Protein AF-A0A1V0USI7-F1 (afdb_monomer)

pLDDT: mean 73.82, std 17.62, range [41.47, 94.75]

Radius of gyration: 27.89 Å; Cα contacts (8 Å, |Δi|>4): 66; chains: 1; bounding box: 81×24×75 Å

Secondary structure (DSSP, 8-state):
--------------------PPP-EEEE----BSP-TTSTTHHHHHHHHHHHHHHHHHTT-SSSPPEEEE-S-SBSS-S-TT-------

Structure (mmCIF, N/CA/C/O backbone):
data_AF-A0A1V0USI7-F1
#
_entry.id   AF-A0A1V0USI7-F1
#
loop_
_atom_site.group_PDB
_atom_site.id
_atom_site.type_symbol
_atom_site.label_atom_id
_atom_site.label_alt_id
_atom_site.label_comp_id
_atom_site.label_asym_id
_atom_site.label_entity_id
_atom_site.label_seq_id
_atom_site.pdbx_PDB_ins_code
_atom_site.Cartn_x
_atom_site.Cartn_y
_atom_site.Cartn_z
_atom_site.occupancy
_atom_site.B_iso_or_equiv
_atom_site.auth_seq_id
_atom_site.auth_comp_id
_atom_site.auth_asym_id
_atom_site.auth_atom_id
_atom_site.pdbx_PDB_model_num
ATOM 1 N N . MET A 1 1 ? -51.587 -10.234 58.165 1.00 43.19 1 MET A N 1
ATOM 2 C CA . MET A 1 1 ? -50.804 -11.209 57.378 1.00 43.19 1 MET A CA 1
ATOM 3 C C . MET A 1 1 ? -50.126 -10.447 56.245 1.00 43.19 1 MET A C 1
ATOM 5 O O . MET A 1 1 ? -50.806 -10.041 55.312 1.00 43.19 1 MET A O 1
ATOM 9 N N . LYS A 1 2 ? -48.836 -10.122 56.402 1.00 44.62 2 LYS A N 1
ATOM 10 C CA . LYS A 1 2 ? -48.026 -9.472 55.360 1.00 44.62 2 LYS A CA 1
ATOM 11 C C . LYS A 1 2 ? -47.686 -10.532 54.308 1.00 44.62 2 LYS A C 1
ATOM 13 O O . LYS A 1 2 ? -47.296 -11.629 54.693 1.00 44.62 2 LYS A O 1
ATOM 18 N N . ARG A 1 3 ? -47.893 -10.238 53.024 1.00 50.31 3 ARG A N 1
ATOM 19 C CA . ARG A 1 3 ? -47.334 -11.030 51.924 1.00 50.31 3 ARG A CA 1
ATOM 20 C C . ARG A 1 3 ? -46.261 -10.181 51.264 1.00 50.31 3 ARG A C 1
ATOM 22 O O . ARG A 1 3 ? -46.553 -9.114 50.732 1.00 50.31 3 ARG A O 1
ATOM 29 N N . ASP A 1 4 ? -45.040 -10.651 51.433 1.00 49.78 4 ASP A N 1
ATOM 30 C CA . ASP A 1 4 ? -43.807 -10.113 50.894 1.00 49.78 4 ASP A CA 1
ATOM 31 C C . ASP A 1 4 ? -43.719 -10.342 49.371 1.00 49.78 4 ASP A C 1
ATOM 33 O O . ASP A 1 4 ? -44.241 -11.337 48.877 1.00 49.78 4 ASP A O 1
ATOM 37 N N . ILE A 1 5 ? -43.118 -9.357 48.680 1.00 46.91 5 ILE A N 1
ATOM 38 C CA . ILE A 1 5 ? -41.995 -9.460 47.717 1.00 46.91 5 ILE A CA 1
ATOM 39 C C . ILE A 1 5 ? -42.218 -10.477 46.567 1.00 46.91 5 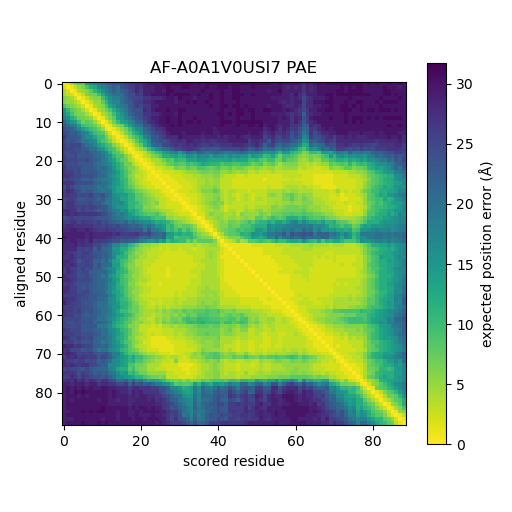ILE A C 1
ATOM 41 O O . ILE A 1 5 ? -42.444 -11.650 46.795 1.00 46.91 5 ILE A O 1
ATOM 45 N N . GLU A 1 6 ? -42.249 -10.080 45.291 1.00 49.91 6 GLU A N 1
ATOM 46 C CA . GLU A 1 6 ? -41.053 -9.827 44.473 1.00 49.91 6 GLU A CA 1
ATOM 47 C C . GLU A 1 6 ? -41.373 -8.894 43.288 1.00 49.91 6 GLU A C 1
ATOM 49 O O . GLU A 1 6 ? -42.229 -9.172 42.447 1.00 49.91 6 GLU A O 1
ATOM 54 N N . ARG A 1 7 ? -40.641 -7.775 43.189 1.00 47.78 7 ARG A N 1
ATOM 55 C CA . ARG A 1 7 ? -40.500 -7.029 41.934 1.00 47.78 7 ARG A CA 1
ATOM 56 C C . ARG A 1 7 ? -39.555 -7.829 41.046 1.00 47.78 7 ARG A C 1
ATOM 58 O O . ARG A 1 7 ? -38.356 -7.849 41.307 1.00 47.78 7 ARG A O 1
ATOM 65 N N . THR A 1 8 ? -40.078 -8.438 39.988 1.00 44.00 8 THR A N 1
ATOM 66 C CA . THR A 1 8 ? -39.239 -8.867 38.867 1.00 44.00 8 THR A CA 1
ATOM 67 C C . THR A 1 8 ? -38.748 -7.597 38.172 1.00 44.00 8 THR A C 1
ATOM 69 O O . THR A 1 8 ? -39.459 -6.986 37.381 1.00 44.00 8 THR A O 1
ATOM 72 N N . ILE A 1 9 ? -37.559 -7.129 38.549 1.00 52.91 9 ILE A N 1
ATOM 73 C CA . ILE A 1 9 ? -36.792 -6.216 37.707 1.00 52.91 9 ILE A CA 1
ATOM 74 C C . ILE A 1 9 ? -36.182 -7.123 36.649 1.00 52.91 9 ILE A C 1
ATOM 76 O O . ILE A 1 9 ? -35.139 -7.733 36.874 1.00 52.91 9 ILE A O 1
ATOM 80 N N . GLU A 1 10 ? -36.869 -7.268 35.519 1.00 49.78 10 GLU A N 1
ATOM 81 C CA . GLU A 1 10 ? -36.217 -7.761 34.316 1.00 49.78 10 GLU A CA 1
ATOM 82 C C . GLU A 1 10 ? -35.115 -6.753 34.003 1.00 49.78 10 GLU A C 1
ATOM 84 O O . GLU A 1 10 ? -35.371 -5.610 33.616 1.00 49.78 10 GLU A O 1
ATOM 89 N N . ALA A 1 11 ? -33.875 -7.146 34.292 1.00 49.22 11 ALA A N 1
ATOM 90 C CA . ALA A 1 11 ? -32.705 -6.448 33.815 1.00 49.22 11 ALA A CA 1
ATOM 91 C C . ALA A 1 11 ? -32.856 -6.375 32.297 1.00 49.22 11 ALA A C 1
ATOM 93 O O . ALA A 1 11 ? -32.738 -7.390 31.611 1.00 49.22 11 ALA A O 1
ATOM 94 N N . GLY A 1 12 ? -33.187 -5.184 31.795 1.00 46.59 12 GLY A N 1
ATOM 95 C CA . GLY A 1 12 ? -33.146 -4.881 30.379 1.00 46.59 12 GLY A CA 1
ATOM 96 C C . GLY A 1 12 ? -31.756 -5.240 29.892 1.00 46.59 12 GLY A C 1
ATOM 97 O O . GLY A 1 12 ? -30.796 -4.517 30.156 1.00 46.59 12 GLY A O 1
ATOM 98 N N . GLY A 1 13 ? -31.649 -6.403 29.249 1.00 46.44 13 GLY A N 1
ATOM 99 C CA . GLY A 1 13 ? -30.450 -6.807 28.551 1.00 46.44 13 GLY A CA 1
ATOM 100 C C . GLY A 1 13 ? -30.157 -5.703 27.557 1.00 46.44 13 GLY A C 1
ATOM 101 O O . GLY A 1 13 ? -30.933 -5.474 26.629 1.00 46.44 13 GLY A O 1
ATOM 102 N N . SER A 1 14 ? -29.071 -4.972 27.788 1.00 55.25 14 SER A N 1
ATOM 103 C CA . SER A 1 14 ? -28.505 -4.094 26.787 1.00 55.25 14 SER A CA 1
ATOM 104 C C . SER A 1 14 ? -28.218 -4.966 25.572 1.00 55.25 14 SER A C 1
ATOM 106 O O . SER A 1 14 ? -27.260 -5.739 25.557 1.00 55.25 14 SER A O 1
ATOM 108 N N . GLN A 1 15 ? -29.077 -4.884 24.553 1.00 56.06 15 GLN A N 1
ATOM 109 C CA . GLN A 1 15 ? -28.707 -5.362 23.231 1.00 56.06 15 GLN A CA 1
ATOM 110 C C . GLN A 1 15 ? -27.359 -4.708 22.927 1.00 56.06 15 GLN A C 1
ATOM 112 O O . GLN A 1 15 ? -27.270 -3.478 23.031 1.00 56.06 15 GLN A O 1
ATOM 117 N N . PRO A 1 16 ? -26.295 -5.473 22.625 1.00 56.69 16 PRO A N 1
ATOM 118 C CA . PRO A 1 16 ? -25.059 -4.849 22.206 1.00 56.69 16 PRO A CA 1
ATOM 119 C C . PRO A 1 16 ? -25.422 -4.062 20.954 1.00 56.69 16 PRO A C 1
ATOM 121 O O . PRO A 1 16 ? -25.851 -4.641 19.954 1.00 56.69 16 PRO A O 1
ATOM 124 N N . SER A 1 17 ? -25.346 -2.734 21.034 1.00 59.50 17 SER A N 1
ATOM 125 C CA . SER A 1 17 ? -25.485 -1.906 19.851 1.00 59.50 17 SER A CA 1
ATOM 126 C C . SER A 1 17 ? -24.430 -2.416 18.881 1.00 59.50 17 SER A C 1
ATOM 128 O O . SER A 1 17 ? -23.242 -2.467 19.209 1.00 59.50 17 SER A O 1
ATOM 130 N N . SER A 1 18 ? -24.859 -2.909 17.720 1.00 69.56 18 SER A N 1
ATOM 131 C CA . SER A 1 18 ? -23.934 -3.301 16.669 1.00 69.56 18 SER A CA 1
ATOM 132 C C . SER A 1 18 ? -23.208 -2.029 16.257 1.00 69.56 18 SER A C 1
ATOM 134 O O . SER A 1 18 ? -23.736 -1.236 15.477 1.00 69.56 18 SER A O 1
ATOM 136 N N . ARG A 1 19 ? -22.047 -1.767 16.865 1.00 71.50 19 ARG A N 1
ATOM 137 C CA . ARG A 1 19 ? -21.218 -0.614 16.532 1.00 71.50 19 ARG A CA 1
ATOM 138 C C . ARG A 1 19 ? -20.950 -0.735 15.040 1.00 71.50 19 ARG A C 1
ATOM 140 O O . ARG A 1 19 ? -20.379 -1.735 14.608 1.00 71.50 19 ARG A O 1
ATOM 147 N N . GLN A 1 20 ? -21.456 0.210 14.253 1.00 72.12 20 GLN A N 1
ATOM 148 C CA . GLN A 1 20 ? -21.199 0.233 12.822 1.00 72.12 20 GLN A CA 1
ATOM 149 C C . GLN A 1 20 ? -19.688 0.370 12.655 1.00 72.12 20 GLN A C 1
ATOM 151 O O . GLN A 1 20 ? -19.123 1.406 12.991 1.00 72.12 20 GLN A O 1
ATOM 156 N N . ARG A 1 21 ? -19.037 -0.715 12.232 1.00 77.62 21 ARG A N 1
ATOM 157 C CA . ARG A 1 21 ? -17.593 -0.739 12.006 1.00 77.62 21 ARG A CA 1
ATOM 158 C C . ARG A 1 21 ? -17.341 -0.160 10.631 1.00 77.62 21 ARG A C 1
ATOM 160 O O . ARG A 1 21 ? -17.878 -0.668 9.645 1.00 77.62 21 ARG A O 1
ATOM 167 N N . PHE A 1 22 ? -16.539 0.890 10.566 1.00 77.12 22 PHE A N 1
ATOM 168 C CA . PHE A 1 22 ? -16.119 1.450 9.291 1.00 77.12 22 PHE A CA 1
ATOM 169 C C . PHE A 1 22 ? -14.869 0.705 8.820 1.00 77.12 22 PHE A C 1
ATOM 171 O O . PHE A 1 22 ? -13.899 0.558 9.562 1.00 77.12 22 PHE A O 1
ATOM 178 N N . GLY A 1 23 ? -14.922 0.173 7.600 1.00 85.06 23 GLY A N 1
ATOM 179 C CA . GLY A 1 23 ? -13.755 -0.405 6.940 1.00 85.06 23 GLY A CA 1
ATOM 180 C C . GLY A 1 23 ? -12.995 0.665 6.161 1.00 85.06 23 GLY A C 1
ATOM 181 O O . GLY A 1 23 ? -13.608 1.597 5.641 1.00 85.06 23 GLY A O 1
ATOM 182 N N . THR A 1 24 ? -11.680 0.497 6.034 1.00 90.44 24 THR A N 1
ATOM 183 C CA . THR A 1 24 ? -10.845 1.346 5.175 1.00 90.44 24 THR A CA 1
ATOM 184 C C . THR A 1 24 ? -10.467 0.613 3.890 1.00 90.44 24 THR A C 1
ATOM 186 O O . THR A 1 24 ? -10.285 -0.607 3.881 1.00 90.44 24 THR A O 1
ATOM 189 N N . LEU A 1 25 ? -10.351 1.370 2.798 1.00 93.12 25 LEU A N 1
ATOM 190 C CA . LEU A 1 25 ? -9.838 0.917 1.511 1.00 93.12 25 LEU A CA 1
ATOM 191 C C . LEU A 1 25 ? -8.557 1.691 1.186 1.00 93.12 25 LEU A C 1
ATOM 193 O O . LEU A 1 25 ? -8.570 2.919 1.148 1.00 93.12 25 LEU A O 1
ATOM 197 N N . VAL A 1 26 ? -7.470 0.967 0.934 1.00 93.38 26 VAL A N 1
ATOM 198 C CA . VAL A 1 26 ? -6.207 1.510 0.426 1.00 93.38 26 VAL A CA 1
ATOM 199 C C . VAL A 1 26 ? -6.103 1.160 -1.053 1.00 93.38 26 VAL A C 1
ATOM 201 O O . VAL A 1 26 ? -6.279 0.003 -1.433 1.00 93.38 26 VAL A O 1
ATOM 204 N N . ILE A 1 27 ? -5.812 2.157 -1.885 1.00 94.62 27 ILE A N 1
ATOM 205 C CA . ILE A 1 27 ? -5.576 1.987 -3.321 1.00 94.62 27 ILE A CA 1
ATOM 206 C C . ILE A 1 27 ? -4.173 2.506 -3.615 1.00 94.62 27 ILE A C 1
ATOM 208 O O . ILE A 1 27 ? -3.855 3.646 -3.283 1.00 94.62 27 ILE A O 1
ATOM 212 N N . THR A 1 28 ? -3.342 1.667 -4.222 1.00 91.94 28 THR A N 1
ATOM 213 C CA . THR A 1 28 ? -1.987 2.013 -4.669 1.00 91.94 28 THR A CA 1
ATOM 214 C C . THR A 1 28 ? -1.710 1.381 -6.039 1.00 91.94 28 THR A C 1
ATOM 216 O O . THR A 1 28 ? -2.479 0.530 -6.499 1.00 91.94 28 THR A O 1
ATOM 219 N N . SER A 1 29 ? -0.653 1.806 -6.726 1.00 90.38 29 SER A N 1
ATOM 220 C CA . SER A 1 29 ? -0.274 1.300 -8.047 1.00 90.38 29 SER A CA 1
ATOM 221 C C . SER A 1 29 ? 1.232 1.411 -8.290 1.00 90.38 29 SER A C 1
ATOM 223 O O . SER A 1 29 ? 1.937 2.104 -7.560 1.00 90.38 29 SER A O 1
ATOM 225 N N . ASP A 1 30 ? 1.709 0.699 -9.313 1.00 87.12 30 ASP A N 1
ATOM 226 C CA . ASP A 1 30 ? 3.039 0.866 -9.907 1.00 87.12 30 ASP A CA 1
ATOM 227 C C . ASP A 1 30 ? 4.244 0.738 -8.954 1.00 87.12 30 ASP A C 1
ATOM 229 O O . ASP A 1 30 ? 5.184 1.526 -9.061 1.00 87.12 30 ASP A O 1
ATOM 233 N N . PRO A 1 31 ? 4.310 -0.265 -8.053 1.00 87.81 31 PRO A N 1
ATOM 234 C CA . PRO A 1 31 ? 5.526 -0.467 -7.274 1.00 87.81 31 PRO A CA 1
ATOM 235 C C . PRO A 1 31 ? 6.714 -0.897 -8.149 1.00 87.81 31 PRO A C 1
ATOM 237 O O . PRO A 1 31 ? 7.839 -0.765 -7.693 1.00 87.81 31 PRO A O 1
ATOM 240 N N . GLN A 1 32 ? 6.492 -1.413 -9.367 1.00 85.88 32 GLN A N 1
ATOM 2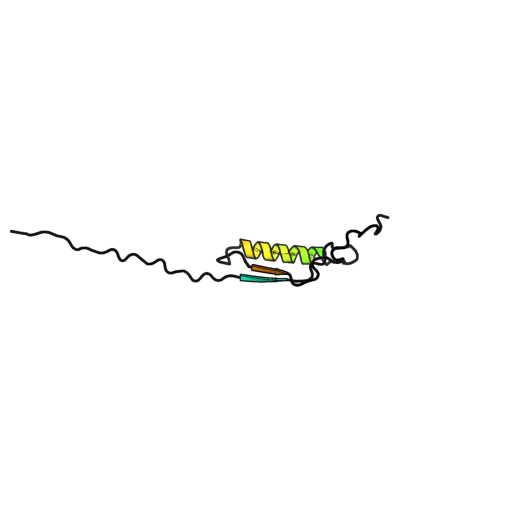41 C CA . GLN A 1 32 ? 7.519 -1.731 -10.369 1.00 85.88 32 GLN A CA 1
ATOM 242 C C . GLN A 1 32 ? 8.735 -2.491 -9.807 1.00 85.88 32 GLN A C 1
ATOM 244 O O . GLN A 1 32 ? 9.882 -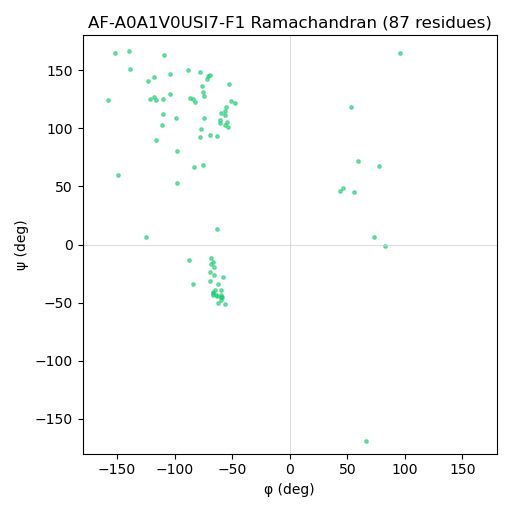2.152 -10.073 1.00 85.88 32 GLN A O 1
ATOM 249 N N . TYR A 1 33 ? 8.501 -3.553 -9.035 1.00 84.06 33 TYR A N 1
ATOM 250 C CA . TYR A 1 33 ? 9.589 -4.358 -8.475 1.00 84.06 33 TYR A CA 1
ATOM 251 C C . TYR A 1 33 ? 10.294 -5.219 -9.556 1.00 84.06 33 TYR A C 1
ATOM 253 O O . TYR A 1 33 ? 9.609 -5.783 -10.418 1.00 84.06 33 TYR A O 1
ATOM 261 N N . PRO A 1 34 ? 11.627 -5.417 -9.519 1.00 82.38 34 PRO A N 1
ATOM 262 C CA . PRO A 1 3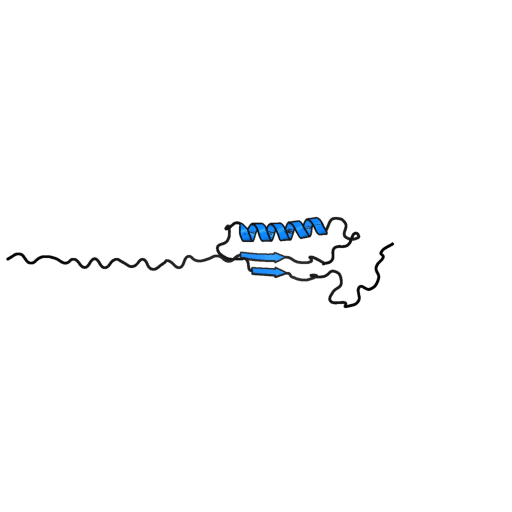4 ? 12.603 -4.815 -8.612 1.00 82.38 34 PRO A CA 1
ATOM 263 C C . PRO A 1 34 ? 12.961 -3.378 -9.000 1.00 82.38 34 PRO A C 1
ATOM 265 O O . PRO A 1 34 ? 13.017 -3.034 -10.178 1.00 82.38 34 PRO A O 1
ATOM 268 N N . TRP A 1 35 ? 13.267 -2.568 -7.991 1.00 78.75 35 TRP A N 1
ATOM 269 C CA . TRP A 1 35 ? 13.806 -1.224 -8.177 1.00 78.75 35 TRP A CA 1
ATOM 270 C C . TRP A 1 35 ? 15.275 -1.330 -8.592 1.00 78.75 35 TRP A C 1
ATOM 272 O O . TRP A 1 35 ? 16.050 -2.044 -7.958 1.00 78.75 35 TRP A O 1
ATOM 282 N N . THR A 1 36 ? 15.650 -0.672 -9.687 1.00 71.81 36 THR A N 1
ATOM 283 C CA . THR A 1 36 ? 17.030 -0.685 -10.199 1.00 71.81 36 THR A CA 1
ATOM 284 C C . THR A 1 36 ? 17.694 0.668 -9.986 1.00 71.81 36 THR A C 1
ATOM 286 O O . THR A 1 36 ? 17.011 1.675 -9.802 1.00 71.81 36 THR A O 1
ATOM 289 N N . GLU A 1 37 ? 19.022 0.724 -10.075 1.00 68.06 37 GLU A N 1
ATOM 290 C CA . GLU A 1 37 ? 19.779 1.984 -9.987 1.00 68.06 37 GLU A CA 1
ATOM 291 C C . GLU A 1 37 ? 19.343 3.005 -11.052 1.00 68.06 37 GLU A C 1
ATOM 293 O O . GLU A 1 37 ? 19.364 4.201 -10.821 1.00 68.06 37 GLU A O 1
ATOM 298 N N . LYS A 1 38 ? 18.836 2.553 -12.208 1.00 66.25 38 LYS A N 1
ATOM 299 C CA . LYS A 1 38 ? 18.307 3.451 -13.255 1.00 66.25 38 LYS A CA 1
ATOM 300 C C . LYS A 1 38 ? 17.009 4.160 -12.845 1.00 66.25 38 LYS A C 1
ATOM 302 O O . LYS A 1 38 ? 16.615 5.134 -13.480 1.00 66.25 38 LYS A O 1
ATOM 307 N N . THR A 1 39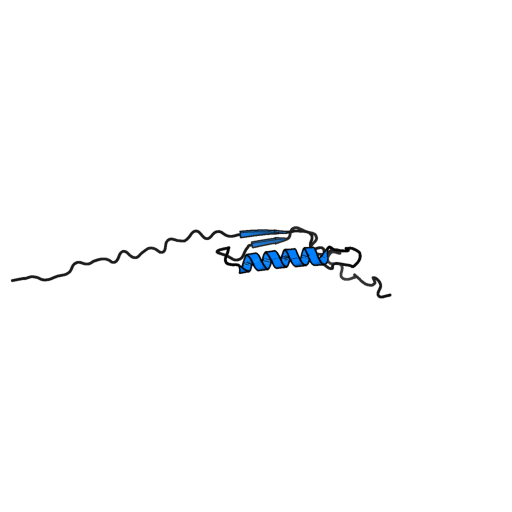 ? 16.343 3.668 -11.804 1.00 62.75 39 THR A N 1
ATOM 308 C CA . THR A 1 39 ? 15.201 4.305 -11.134 1.00 62.75 39 THR A CA 1
ATOM 309 C C . THR A 1 39 ? 15.681 5.039 -9.881 1.00 62.75 39 THR A C 1
ATOM 311 O O . THR A 1 39 ? 15.172 4.822 -8.779 1.00 62.75 39 THR A O 1
ATOM 314 N N . ASP A 1 40 ? 16.686 5.901 -10.051 1.00 53.69 40 ASP A N 1
ATOM 315 C CA . ASP A 1 40 ? 17.249 6.737 -8.993 1.00 53.69 40 ASP A CA 1
ATOM 316 C C . ASP A 1 40 ? 16.124 7.426 -8.201 1.00 53.69 40 ASP A C 1
ATOM 318 O O . ASP A 1 40 ? 15.315 8.176 -8.749 1.00 53.69 40 ASP A O 1
ATOM 322 N N . SER A 1 41 ? 16.087 7.189 -6.887 1.00 59.06 41 SER A N 1
ATOM 323 C CA . SER A 1 41 ? 15.135 7.742 -5.896 1.00 59.06 41 SER A CA 1
ATOM 324 C C . SER A 1 41 ? 13.765 7.061 -5.744 1.00 59.06 41 SER A C 1
ATOM 326 O O . SER A 1 41 ? 12.990 7.481 -4.887 1.00 59.06 41 SER A O 1
ATOM 328 N N . SER A 1 42 ? 13.435 6.013 -6.507 1.00 70.62 42 SER A N 1
ATOM 329 C CA . SER A 1 42 ? 12.081 5.421 -6.444 1.00 70.62 42 SER A CA 1
ATOM 330 C C . SER A 1 42 ? 11.905 4.408 -5.306 1.00 70.62 42 SER A C 1
ATOM 332 O O . SER A 1 42 ? 10.835 4.340 -4.705 1.00 70.62 42 SER A O 1
ATOM 334 N N . GLU A 1 43 ? 12.949 3.645 -4.968 1.00 84.31 43 GLU A N 1
ATOM 335 C CA . GLU A 1 43 ? 12.857 2.586 -3.953 1.00 84.31 43 GLU A CA 1
ATOM 336 C C . GLU A 1 43 ? 12.506 3.124 -2.563 1.00 84.31 43 GLU A C 1
ATOM 338 O O . GLU A 1 43 ? 11.583 2.613 -1.931 1.00 84.31 43 GLU A O 1
ATOM 343 N N . GLU A 1 44 ? 13.223 4.147 -2.090 1.00 86.75 44 GLU A N 1
ATOM 344 C CA . GLU A 1 44 ? 13.015 4.733 -0.760 1.00 86.75 44 GLU A CA 1
ATOM 345 C C . GLU A 1 44 ? 11.577 5.252 -0.618 1.00 86.75 44 GLU A C 1
ATOM 347 O O . GLU A 1 44 ? 10.899 4.939 0.356 1.00 86.75 44 GLU A O 1
ATOM 352 N N . LEU A 1 45 ? 11.075 5.958 -1.637 1.00 87.25 45 LEU A N 1
ATOM 353 C CA . LEU A 1 45 ? 9.722 6.520 -1.652 1.00 87.25 45 LEU A CA 1
ATOM 354 C C . LEU A 1 45 ? 8.641 5.434 -1.682 1.00 87.25 45 LEU A C 1
ATOM 356 O O . LEU A 1 45 ? 7.634 5.531 -0.978 1.00 87.25 45 LEU A O 1
ATOM 360 N N . ILE A 1 46 ? 8.838 4.380 -2.478 1.00 88.56 46 ILE A N 1
ATOM 361 C CA . ILE A 1 46 ? 7.907 3.247 -2.537 1.00 88.56 46 ILE A CA 1
ATOM 362 C C . ILE A 1 46 ? 7.926 2.496 -1.201 1.00 88.56 46 ILE A C 1
ATOM 364 O O . ILE A 1 46 ? 6.875 2.173 -0.646 1.00 88.56 46 ILE A O 1
ATOM 368 N N . ARG A 1 47 ? 9.110 2.262 -0.632 1.00 89.12 47 ARG A N 1
ATOM 369 C CA . ARG A 1 47 ? 9.278 1.631 0.680 1.00 89.12 47 ARG A CA 1
ATOM 370 C C . ARG A 1 47 ? 8.595 2.442 1.779 1.00 89.12 47 ARG A C 1
ATOM 372 O O . ARG A 1 47 ? 7.835 1.865 2.557 1.00 89.12 47 ARG A O 1
ATOM 379 N N . GLU A 1 48 ? 8.811 3.752 1.808 1.00 92.75 48 GLU A N 1
ATOM 380 C CA . GLU A 1 48 ? 8.171 4.677 2.743 1.00 92.75 48 GLU A CA 1
ATOM 381 C C . GLU A 1 48 ? 6.642 4.642 2.595 1.00 92.75 48 GLU A C 1
ATOM 383 O O . GLU A 1 48 ? 5.926 4.536 3.592 1.00 92.75 48 GLU A O 1
ATOM 388 N N . GLN A 1 49 ? 6.115 4.634 1.365 1.00 91.88 49 GLN A N 1
ATOM 389 C CA . GLN A 1 49 ? 4.675 4.518 1.120 1.00 91.88 49 GLN A CA 1
ATOM 390 C C . GLN A 1 49 ? 4.085 3.259 1.778 1.00 91.88 49 GLN A C 1
ATOM 392 O O . GLN A 1 49 ? 3.105 3.351 2.525 1.00 91.88 49 GLN A O 1
ATOM 397 N N . TYR A 1 50 ? 4.675 2.083 1.544 1.00 92.12 50 TYR A N 1
ATOM 398 C CA . TYR A 1 50 ? 4.171 0.835 2.128 1.00 92.12 50 TYR A CA 1
ATOM 399 C C . TYR A 1 50 ? 4.382 0.769 3.650 1.00 92.12 50 TYR A C 1
ATOM 401 O O . TYR A 1 50 ? 3.536 0.223 4.363 1.00 92.12 50 TYR A O 1
ATOM 409 N N . GLN A 1 51 ? 5.443 1.379 4.184 1.00 94.75 51 GLN A N 1
ATOM 410 C CA . GLN A 1 51 ? 5.632 1.538 5.632 1.00 94.75 51 GLN A CA 1
ATOM 411 C C . GLN A 1 51 ? 4.568 2.446 6.263 1.00 94.75 51 GLN A C 1
ATOM 413 O O . GLN A 1 51 ? 4.060 2.135 7.345 1.00 94.75 51 GLN A O 1
ATOM 418 N N . ASN A 1 52 ? 4.169 3.519 5.582 1.00 94.12 52 ASN A N 1
ATOM 419 C CA . ASN A 1 52 ? 3.100 4.411 6.024 1.00 94.12 52 ASN A CA 1
ATOM 420 C C . ASN A 1 52 ? 1.736 3.708 6.008 1.00 94.12 52 ASN A C 1
ATOM 422 O O . ASN A 1 52 ? 0.978 3.828 6.971 1.00 94.12 52 ASN A O 1
ATOM 426 N N . ILE A 1 53 ? 1.446 2.901 4.979 1.00 91.94 53 ILE A N 1
ATOM 427 C CA . ILE A 1 53 ? 0.236 2.061 4.925 1.00 91.94 53 ILE A CA 1
ATOM 428 C C . ILE A 1 53 ? 0.210 1.073 6.100 1.00 91.94 53 ILE A C 1
ATOM 430 O O . ILE A 1 53 ? -0.814 0.941 6.779 1.00 91.94 53 ILE A O 1
ATOM 434 N N . ASN A 1 54 ? 1.335 0.414 6.388 1.00 91.94 54 ASN A N 1
ATOM 435 C CA . ASN A 1 54 ? 1.448 -0.508 7.520 1.00 91.94 54 ASN A CA 1
ATOM 436 C C . ASN A 1 54 ? 1.253 0.212 8.861 1.00 91.94 54 ASN A C 1
ATOM 438 O O . ASN A 1 54 ? 0.505 -0.264 9.715 1.00 91.94 54 ASN A O 1
ATOM 442 N N . SER A 1 55 ? 1.868 1.384 9.027 1.00 93.56 55 SER A N 1
ATOM 443 C CA . SER A 1 55 ? 1.754 2.195 10.244 1.00 93.56 55 SER A CA 1
ATOM 444 C C . SER A 1 55 ? 0.321 2.675 10.470 1.00 93.56 55 SER A C 1
ATOM 446 O O . SER A 1 55 ? -0.203 2.553 11.576 1.00 93.56 55 SER A O 1
ATOM 448 N N . TYR A 1 56 ? -0.358 3.141 9.418 1.00 89.50 56 TYR A N 1
ATOM 449 C CA . TYR A 1 56 ? -1.774 3.501 9.475 1.00 89.50 56 TYR A CA 1
ATOM 450 C C . TYR A 1 56 ? -2.642 2.300 9.877 1.00 89.50 56 TYR A C 1
ATOM 452 O O . TYR A 1 56 ? -3.470 2.415 10.781 1.00 89.50 56 TYR A O 1
ATOM 460 N N . SER A 1 57 ? -2.397 1.131 9.281 1.00 87.94 57 SER A N 1
ATOM 461 C CA . SER A 1 57 ? -3.129 -0.109 9.580 1.00 87.94 57 SER A CA 1
ATOM 462 C C . SER A 1 57 ? -2.950 -0.572 11.031 1.00 87.94 57 SER A C 1
ATOM 464 O O . SER A 1 57 ? -3.881 -1.109 11.627 1.00 87.94 57 SER A O 1
ATOM 466 N N . ALA A 1 58 ? -1.769 -0.348 11.613 1.00 89.31 58 ALA A N 1
ATOM 467 C CA . ALA A 1 58 ? -1.439 -0.726 12.987 1.00 89.31 58 ALA A CA 1
ATOM 468 C C . ALA A 1 58 ? -1.809 0.340 14.037 1.00 89.31 58 ALA A C 1
ATOM 470 O O . ALA A 1 58 ? -1.820 0.044 15.230 1.00 89.31 58 ALA A O 1
ATOM 471 N N . SER A 1 59 ? -2.118 1.570 13.617 1.00 90.44 59 SER A N 1
ATOM 472 C CA . SER A 1 59 ? -2.335 2.714 14.518 1.00 90.44 59 SER A CA 1
ATOM 473 C C . SER A 1 59 ? -3.570 2.603 15.420 1.00 90.44 59 SER A C 1
ATOM 475 O O . SER A 1 59 ? -3.715 3.385 16.358 1.00 90.44 59 SER A O 1
ATOM 477 N N . GLY A 1 60 ? -4.493 1.681 15.126 1.00 85.62 60 GLY A N 1
ATOM 478 C CA . GLY A 1 60 ? -5.800 1.613 15.785 1.00 85.62 60 GLY A CA 1
ATOM 479 C C . GLY A 1 60 ? -6.770 2.722 15.355 1.00 85.62 60 GLY A C 1
ATOM 480 O O . GLY A 1 60 ? -7.863 2.812 15.907 1.00 85.62 60 GLY A O 1
ATOM 481 N N . ALA A 1 61 ? -6.410 3.542 14.358 1.00 84.00 61 ALA A N 1
ATOM 482 C CA . ALA A 1 61 ? -7.296 4.549 13.767 1.00 84.00 61 ALA A CA 1
ATOM 483 C C . ALA A 1 61 ? -8.469 3.942 12.972 1.00 84.00 61 ALA A C 1
ATOM 485 O O . ALA A 1 61 ? -9.393 4.660 12.591 1.00 84.00 61 ALA A O 1
ATOM 486 N N . VAL A 1 62 ? -8.425 2.636 12.702 1.00 82.31 62 VAL A N 1
ATOM 487 C CA . VAL A 1 62 ? -9.437 1.892 11.951 1.00 82.31 62 VAL A CA 1
ATOM 488 C C . VAL A 1 62 ? -9.962 0.735 12.786 1.00 82.31 62 VAL A C 1
ATOM 490 O O . VAL A 1 62 ? -9.203 0.046 13.466 1.00 82.31 62 VAL A O 1
ATOM 493 N N . ASP A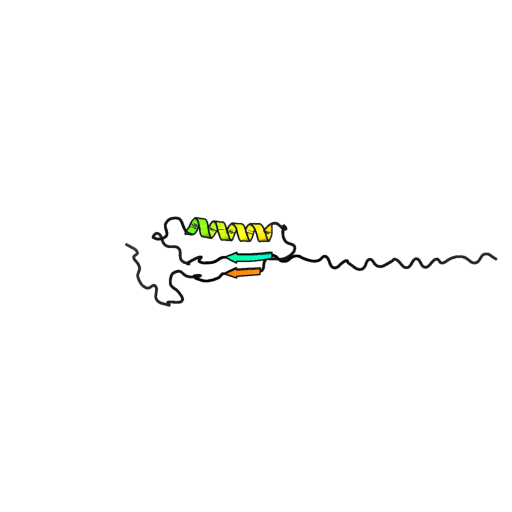 1 63 ? -11.271 0.492 12.708 1.00 84.44 63 ASP A N 1
ATOM 494 C CA . ASP A 1 63 ? -11.907 -0.604 13.443 1.00 84.44 63 ASP A CA 1
ATOM 495 C C . ASP A 1 63 ? -11.495 -1.978 12.900 1.00 84.44 63 ASP A C 1
ATOM 497 O O . ASP A 1 63 ? -11.627 -2.983 13.598 1.00 84.44 63 ASP A O 1
ATOM 501 N N . LEU A 1 64 ? -11.071 -2.046 11.637 1.00 85.00 64 LEU A N 1
ATOM 502 C CA . LEU A 1 64 ? -10.788 -3.262 10.879 1.00 85.00 64 LEU A CA 1
ATOM 503 C C . LEU A 1 64 ? -9.509 -3.092 10.051 1.00 85.00 64 LEU A C 1
ATOM 505 O O . LEU A 1 64 ? -9.241 -1.979 9.596 1.00 85.00 64 LEU A O 1
ATOM 509 N N . PRO A 1 65 ? -8.764 -4.182 9.777 1.00 85.88 65 PRO A N 1
ATOM 510 C CA . PRO A 1 65 ? -7.686 -4.149 8.795 1.00 85.88 65 PRO A CA 1
ATOM 511 C C . PRO A 1 65 ? -8.188 -3.600 7.448 1.00 85.88 65 PRO A C 1
ATOM 513 O O . PRO A 1 65 ? -9.294 -3.963 7.028 1.00 85.88 65 PRO A O 1
ATOM 516 N N . PRO A 1 66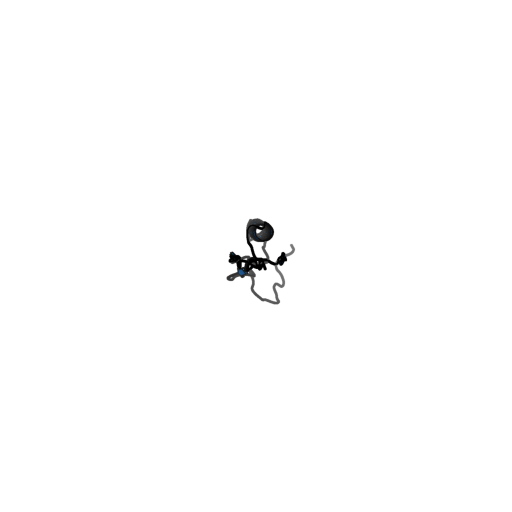 ? -7.419 -2.733 6.765 1.00 89.19 66 PRO A N 1
ATOM 517 C CA . PRO A 1 66 ? -7.845 -2.182 5.489 1.00 89.19 66 PRO A CA 1
ATOM 518 C C . PRO A 1 66 ? -7.864 -3.249 4.392 1.00 89.19 66 PRO A C 1
ATOM 520 O O . PRO A 1 66 ? -7.005 -4.129 4.337 1.00 89.19 66 PRO A O 1
ATOM 523 N N . ASN A 1 67 ? -8.812 -3.121 3.466 1.00 92.00 67 ASN A N 1
ATOM 524 C CA . ASN A 1 67 ? -8.736 -3.810 2.181 1.00 92.00 67 ASN A CA 1
ATOM 525 C C . ASN A 1 67 ? -7.728 -3.067 1.297 1.00 92.00 67 ASN A C 1
ATOM 527 O O . ASN A 1 67 ? -7.755 -1.838 1.255 1.00 92.00 67 ASN A O 1
ATOM 531 N N . ILE A 1 68 ? -6.857 -3.787 0.588 1.00 92.00 68 ILE A N 1
ATOM 532 C CA . I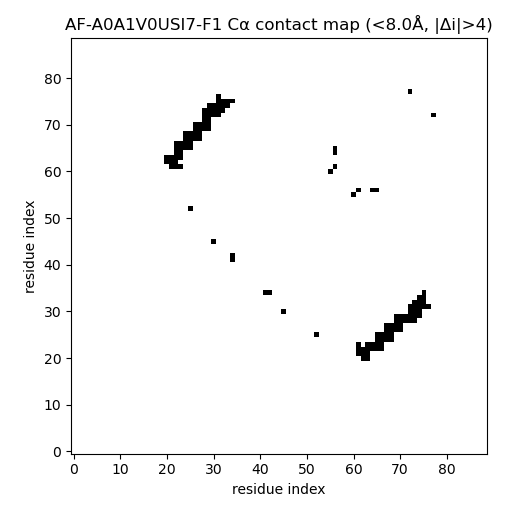LE A 1 68 ? -5.817 -3.184 -0.257 1.00 92.00 68 ILE A CA 1
ATOM 533 C C . ILE A 1 68 ? -6.044 -3.590 -1.713 1.00 92.00 68 ILE A C 1
ATOM 535 O O . ILE A 1 68 ? -6.127 -4.777 -2.024 1.00 92.00 68 ILE A O 1
ATOM 539 N N . ILE A 1 69 ? -6.111 -2.599 -2.604 1.00 94.75 69 ILE A N 1
ATOM 540 C CA . ILE A 1 69 ? -6.101 -2.779 -4.058 1.00 94.75 69 ILE A CA 1
ATOM 541 C C . ILE A 1 69 ? -4.771 -2.250 -4.597 1.00 94.75 69 ILE A C 1
ATOM 543 O O . ILE A 1 69 ? -4.424 -1.090 -4.379 1.00 94.75 69 ILE A O 1
ATOM 547 N N . MET A 1 70 ? -4.052 -3.101 -5.331 1.00 92.25 70 MET A N 1
ATOM 548 C CA . MET A 1 70 ? -2.828 -2.750 -6.057 1.00 92.25 70 MET A CA 1
ATOM 549 C C . MET A 1 70 ? -3.108 -2.809 -7.561 1.00 92.25 70 MET A C 1
ATOM 551 O O . MET A 1 70 ? -3.217 -3.896 -8.129 1.00 92.25 70 MET A O 1
ATOM 555 N N . ASN A 1 71 ? -3.282 -1.653 -8.202 1.00 88.88 71 ASN A N 1
ATOM 556 C CA . ASN A 1 71 ? -3.738 -1.572 -9.590 1.00 88.88 71 ASN A CA 1
ATOM 557 C C . ASN A 1 71 ? -2.580 -1.396 -10.584 1.00 88.88 71 ASN A C 1
ATOM 559 O O . ASN A 1 71 ? -2.340 -0.299 -11.075 1.00 88.88 71 ASN A O 1
ATOM 563 N N . GLY A 1 72 ? -1.909 -2.498 -10.920 1.00 85.31 72 GLY A N 1
ATOM 564 C CA . GLY A 1 72 ? -1.013 -2.569 -12.079 1.00 85.31 72 GLY A CA 1
ATOM 565 C C . GLY A 1 72 ? 0.470 -2.333 -11.786 1.00 85.31 72 GLY A C 1
ATOM 566 O O . GLY A 1 72 ? 0.848 -1.892 -10.702 1.00 85.31 72 GLY A O 1
ATOM 567 N N . ASN A 1 73 ? 1.300 -2.719 -12.766 1.00 86.25 73 ASN A N 1
ATOM 568 C CA . ASN A 1 73 ? 2.766 -2.626 -12.766 1.00 86.25 73 ASN A CA 1
ATOM 569 C C . ASN A 1 73 ? 3.415 -3.055 -11.445 1.00 86.25 73 ASN A C 1
ATOM 571 O O . ASN A 1 73 ? 4.301 -2.391 -10.911 1.00 86.25 73 ASN A O 1
ATOM 575 N N . ILE A 1 74 ? 2.954 -4.195 -10.919 1.00 88.81 74 ILE A N 1
ATOM 576 C CA . ILE A 1 74 ? 3.508 -4.798 -9.702 1.00 88.81 74 ILE A CA 1
ATOM 577 C C . ILE A 1 74 ? 4.993 -5.109 -9.905 1.00 88.81 74 ILE A C 1
ATOM 579 O O . ILE A 1 74 ? 5.808 -4.894 -9.009 1.00 88.81 74 ILE A O 1
ATOM 583 N N . THR A 1 75 ? 5.344 -5.575 -11.103 1.00 86.00 75 THR A N 1
ATOM 584 C CA . THR A 1 75 ? 6.725 -5.817 -11.496 1.00 86.00 75 THR A CA 1
ATOM 585 C C . THR A 1 75 ? 7.122 -4.932 -12.669 1.00 86.00 75 THR A C 1
ATOM 587 O O . THR A 1 75 ? 6.313 -4.683 -13.563 1.00 86.00 75 THR A O 1
ATOM 590 N N . ALA A 1 76 ? 8.376 -4.477 -12.679 1.00 83.88 76 ALA A N 1
ATOM 591 C CA . ALA A 1 76 ? 8.932 -3.679 -13.773 1.00 83.88 76 ALA A CA 1
ATOM 592 C C . ALA A 1 76 ? 9.033 -4.475 -15.088 1.00 83.88 76 ALA A C 1
ATOM 594 O O . ALA A 1 76 ? 8.988 -3.898 -16.170 1.00 83.88 76 ALA A O 1
ATOM 595 N N . TYR A 1 77 ? 9.144 -5.805 -14.998 1.00 82.62 77 TYR A N 1
ATOM 596 C CA . TYR A 1 77 ? 9.483 -6.672 -16.134 1.00 82.62 77 TYR A CA 1
ATOM 597 C C . TYR A 1 77 ? 8.465 -7.797 -16.407 1.00 82.62 77 TYR A C 1
ATOM 599 O O . TYR A 1 77 ? 8.705 -8.658 -17.252 1.00 82.62 77 TYR A O 1
ATOM 607 N N . GLY A 1 78 ? 7.324 -7.825 -15.709 1.00 76.00 78 GLY A N 1
ATOM 608 C CA . GLY A 1 78 ? 6.335 -8.904 -15.841 1.00 76.00 78 GLY A CA 1
ATOM 609 C C . GLY A 1 78 ? 6.828 -10.273 -15.336 1.00 76.00 78 GLY A C 1
ATOM 610 O O . GLY A 1 78 ? 7.858 -10.378 -14.672 1.00 76.00 78 GLY A O 1
ATOM 611 N N . TRP A 1 79 ? 6.072 -11.339 -15.630 1.00 66.44 79 TRP A N 1
ATOM 612 C CA . TRP A 1 79 ? 6.462 -12.733 -15.360 1.00 66.44 79 TRP A CA 1
ATOM 613 C C . TRP A 1 79 ? 7.363 -13.241 -16.489 1.00 66.44 79 TRP A C 1
ATOM 615 O O . TRP A 1 79 ? 6.980 -14.100 -17.279 1.00 66.44 79 TRP A O 1
ATOM 625 N N . MET A 1 80 ? 8.558 -12.675 -16.617 1.00 56.22 80 MET A N 1
ATOM 626 C CA . MET A 1 80 ? 9.568 -13.231 -17.509 1.00 56.22 80 MET A CA 1
ATOM 627 C C . MET A 1 80 ? 10.542 -14.065 -16.687 1.00 56.22 80 MET A C 1
ATOM 629 O O . MET A 1 80 ? 11.373 -13.536 -15.957 1.00 56.22 80 MET A O 1
ATOM 633 N N . GLU A 1 81 ? 10.471 -15.387 -16.850 1.00 51.50 81 GLU A N 1
ATOM 634 C CA . GLU A 1 81 ? 11.375 -16.396 -16.266 1.00 51.50 81 GLU A CA 1
ATOM 635 C C . GLU A 1 81 ? 12.843 -16.256 -16.750 1.00 51.50 81 GLU A C 1
ATOM 637 O O . GLU A 1 81 ? 13.665 -17.150 -16.579 1.00 51.50 81 GLU A O 1
ATOM 642 N N . ASN A 1 82 ? 13.198 -15.134 -17.385 1.00 51.69 82 ASN A N 1
ATOM 643 C CA . ASN A 1 82 ? 14.515 -14.856 -17.939 1.00 51.69 82 ASN A CA 1
ATOM 644 C C . ASN A 1 82 ? 14.856 -13.352 -17.901 1.00 51.69 82 ASN A C 1
ATOM 646 O O . ASN A 1 82 ? 15.214 -12.790 -18.934 1.00 51.69 82 ASN A O 1
ATOM 650 N N . ILE A 1 83 ? 14.894 -12.716 -16.724 1.00 56.25 83 ILE A N 1
ATOM 651 C CA . ILE A 1 83 ? 15.910 -11.659 -16.524 1.00 56.25 83 ILE A CA 1
ATOM 652 C C . ILE A 1 83 ? 17.247 -12.377 -16.306 1.00 56.25 83 ILE A C 1
ATOM 654 O O . ILE A 1 83 ? 17.789 -12.467 -15.209 1.00 56.25 83 ILE A O 1
ATOM 658 N N . LYS A 1 84 ? 17.729 -13.009 -17.376 1.00 53.62 84 LYS A N 1
ATOM 659 C CA . LYS A 1 84 ? 19.116 -13.427 -17.502 1.00 53.62 84 LYS A CA 1
ATOM 660 C C . LYS A 1 84 ? 19.865 -12.204 -18.019 1.00 53.62 84 LYS A C 1
ATOM 662 O O . LYS A 1 84 ? 19.530 -11.706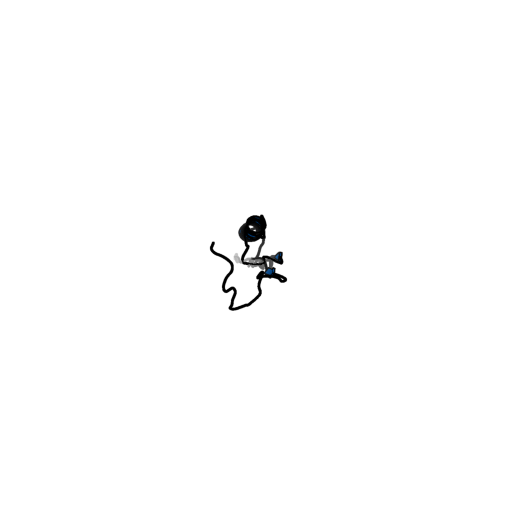 -19.087 1.00 53.62 84 LYS A O 1
ATOM 667 N N . ASN A 1 85 ? 20.909 -11.811 -17.295 1.00 52.06 85 ASN A N 1
ATOM 668 C CA . ASN A 1 85 ? 22.022 -10.990 -17.780 1.00 52.06 85 ASN A CA 1
ATOM 669 C C . ASN A 1 85 ? 21.787 -9.475 -17.943 1.00 52.06 85 ASN A C 1
ATOM 671 O O . ASN A 1 85 ? 21.947 -8.958 -19.043 1.00 52.06 85 ASN A O 1
ATOM 675 N N . GLU A 1 86 ? 21.587 -8.733 -16.850 1.00 51.50 86 GLU A N 1
ATOM 676 C CA . GLU A 1 86 ? 22.039 -7.329 -16.814 1.00 51.50 86 GLU A CA 1
ATOM 677 C C . GLU A 1 86 ? 23.119 -7.137 -15.735 1.00 51.50 86 GLU A C 1
ATOM 679 O O . GLU A 1 86 ? 22.831 -6.886 -14.572 1.00 51.50 86 GLU A O 1
ATOM 684 N N . GLY A 1 87 ? 24.377 -7.326 -16.156 1.00 49.53 87 GLY A N 1
ATOM 685 C CA . GLY A 1 87 ? 25.525 -6.501 -15.759 1.00 49.53 87 GLY A CA 1
ATOM 686 C C . GLY A 1 87 ? 25.892 -6.390 -14.279 1.00 49.53 87 GLY A C 1
ATOM 687 O O . GLY A 1 87 ? 25.826 -5.302 -13.725 1.00 49.53 87 GLY A O 1
ATOM 688 N N . ILE A 1 88 ? 26.435 -7.465 -13.699 1.00 44.59 88 ILE A N 1
ATOM 689 C CA . ILE A 1 88 ? 27.557 -7.321 -12.759 1.00 44.59 88 ILE A CA 1
ATOM 690 C C . ILE A 1 88 ? 28.808 -7.071 -13.618 1.00 44.59 88 ILE A C 1
ATOM 692 O O . ILE A 1 88 ? 29.363 -8.019 -14.176 1.00 44.59 88 ILE A O 1
ATOM 696 N N . THR A 1 89 ? 29.208 -5.806 -13.742 1.00 41.47 89 THR A N 1
ATOM 697 C CA . THR A 1 89 ? 30.569 -5.330 -14.066 1.00 41.47 89 THR A CA 1
ATOM 698 C C . THR A 1 89 ? 30.745 -3.952 -13.472 1.00 41.47 89 THR A C 1
ATOM 700 O O . THR A 1 89 ? 29.838 -3.127 -13.713 1.00 41.47 89 THR A O 1
#

Sequence (89 aa):
MKRDIERTIEAGGSQPSSRQRFGTLVITSDPQYPWTEKTDSSEELIREQYQNINSYSASGAVDLPPNIIMNGNITAYGWMENIKNEGIT

Organism: NCBI:txid1477

Solvent-accessible surface area (backbone atoms only — not comparable to full-atom values): 6047 Å² total; per-residue (Å²): 134,88,82,79,86,81,84,83,74,76,74,77,74,76,72,78,75,79,72,82,71,59,74,47,80,46,78,51,60,58,70,28,40,77,75,48,80,91,47,72,78,48,55,65,56,52,52,49,50,56,50,51,53,51,49,54,59,69,64,66,83,49,82,42,77,55,50,77,48,74,68,52,50,63,37,66,71,64,97,55,99,64,87,70,84,86,77,96,122

Foldseek 3Di:
DDDDDDDPPPPPPPPPPPPPFDAAAAEEEALAPPDDVVNPPSPVVSVVVVVVLVCVQPVPPGPDRHHYHYPDNPHNPPPDPDPDDDDPD

Mean predicted aligned error: 14.14 Å